Protein AF-A0A2P4QM27-F1 (afdb_monomer)

Organism: Rhizophagus irregularis (strain DAOM 181602 / DAOM 197198 / MUCL 43194) (NCBI:txid747089)

Solvent-accessible surface area (backbone atoms only — not comparable to full-atom values): 6708 Å² total; per-residue (Å²): 132,88,80,79,67,36,23,33,44,17,47,58,97,38,83,65,36,18,45,24,57,44,72,93,75,77,40,43,22,30,28,60,62,58,87,41,42,41,14,22,30,31,76,44,80,74,53,69,57,97,91,38,80,41,71,41,47,26,31,59,61,76,68,46,68,69,77,67,90,89,50,95,62,68,64,28,74,42,57,77,62,75,91,59,88,87,54,74,70,36,51,38,44,80,41,73,62,52,81,90,49,69,78,48,61,40,80,40,78,56,83,131

Nearest PDB structures (foldseek):
  2x2s-assembly2_A  TM=7.454E-01  e=2.458E-03  Sclerotinia sclerotiorum
  2vse-assembly1_A  TM=5.598E-01  e=4.418E-03  Lysinibacillus sphaericus
  2vse-assembly2_B  TM=5.754E-01  e=6.766E-03  Lysinibacillus sphaericus
  3aj6-assembly2_B  TM=6.905E-01  e=8.729E-02  Clostridium botulinum
  4ouj-assembly1_A  TM=6.677E-01  e=1.337E-01  Clostridium botulinum B1 str. Okra

Sequence (112 aa):
MNVGIYFNIVPKGNDKLSLYFENKNSTLKLHSNKDSDNAQWEVKWLGAENGKDRVVLINKGLGMAMKAEELQEASSIVPSDYGGELHDGQDVRLYPYTETYNDLWAFQLVEN

Mean predicted aligned error: 5.59 Å

Foldseek 3Di:
DPPFWKWFKAFVPDPQWGWFQDPVVRFTFTARPCVDLRRIWGWAWPQDDPNHTDIWTARRVPRDTDDDPPAPDDWAWAFPDPPDDGDHGTTIDTDHDDPVRPNGIDIGIDDD

Structure (mmCIF, N/CA/C/O backbone):
data_AF-A0A2P4QM27-F1
#
_entry.id   AF-A0A2P4QM27-F1
#
loop_
_atom_site.group_PDB
_atom_site.id
_atom_site.type_symbol
_atom_site.label_atom_id
_atom_site.label_alt_id
_atom_site.label_comp_id
_atom_site.label_asym_id
_atom_site.label_entity_id
_atom_site.label_seq_id
_atom_site.pdbx_PDB_ins_code
_atom_site.Cartn_x
_atom_site.Cartn_y
_atom_site.Cartn_z
_atom_site.occupancy
_atom_site.B_iso_or_equiv
_atom_site.auth_seq_id
_atom_site.auth_comp_id
_atom_site.auth_asym_id
_atom_site.auth_atom_id
_atom_site.pdbx_PDB_model_num
ATOM 1 N N . MET A 1 1 ? -21.681 -15.058 1.242 1.00 44.56 1 MET A N 1
ATOM 2 C CA . MET A 1 1 ? -20.253 -14.828 0.942 1.00 44.56 1 MET A CA 1
ATOM 3 C C . MET A 1 1 ? -19.942 -13.405 1.353 1.00 44.56 1 MET A C 1
ATOM 5 O O . MET A 1 1 ? -20.730 -12.534 1.012 1.00 44.56 1 MET A O 1
ATOM 9 N N . ASN A 1 2 ? -18.890 -13.180 2.138 1.00 51.03 2 ASN A N 1
ATOM 10 C CA . ASN A 1 2 ? -18.456 -11.826 2.470 1.00 51.03 2 ASN A CA 1
ATOM 11 C C . ASN A 1 2 ? -17.648 -11.328 1.265 1.00 51.03 2 ASN A C 1
ATOM 13 O O . ASN A 1 2 ? -16.589 -11.883 0.983 1.00 51.03 2 ASN A O 1
ATOM 17 N N . VAL A 1 3 ? -18.196 -10.395 0.489 1.00 63.44 3 VAL A N 1
ATOM 18 C CA . VAL A 1 3 ? -17.476 -9.797 -0.642 1.00 63.44 3 VAL A CA 1
ATOM 19 C C . VAL A 1 3 ? -16.572 -8.731 -0.038 1.00 63.44 3 VAL A C 1
ATOM 21 O O . VAL A 1 3 ? -17.046 -7.658 0.326 1.00 63.44 3 VAL A O 1
ATOM 24 N N . GLY A 1 4 ? -15.300 -9.068 0.177 1.00 76.12 4 GLY A N 1
ATOM 25 C CA . GLY A 1 4 ? -14.311 -8.097 0.638 1.00 76.12 4 GLY A CA 1
ATOM 26 C C . GLY A 1 4 ? -14.180 -6.965 -0.381 1.00 76.12 4 GLY A C 1
ATOM 27 O O . GLY A 1 4 ? -14.146 -7.220 -1.585 1.00 76.12 4 GLY A O 1
ATOM 28 N N . ILE A 1 5 ? -14.145 -5.722 0.099 1.00 89.56 5 ILE A N 1
ATOM 29 C CA . ILE A 1 5 ? -13.831 -4.556 -0.731 1.00 89.56 5 ILE A CA 1
ATOM 30 C C . ILE A 1 5 ? -12.314 -4.388 -0.695 1.00 89.56 5 ILE A C 1
ATOM 32 O O . ILE A 1 5 ? -11.740 -4.172 0.375 1.00 89.56 5 ILE A O 1
ATOM 36 N N . TYR A 1 6 ? -11.679 -4.499 -1.858 1.00 94.00 6 TYR A N 1
ATOM 37 C CA . TYR A 1 6 ? -10.229 -4.422 -1.994 1.00 94.00 6 TYR A CA 1
ATOM 38 C C . TYR A 1 6 ? -9.813 -3.192 -2.787 1.00 94.00 6 TYR A C 1
ATOM 40 O O . TYR A 1 6 ? -10.523 -2.732 -3.680 1.00 94.00 6 TYR A O 1
ATOM 48 N N . PHE A 1 7 ? -8.629 -2.686 -2.466 1.00 95.25 7 PHE A N 1
ATOM 49 C CA . PHE A 1 7 ? -8.037 -1.533 -3.119 1.00 95.25 7 PHE A CA 1
ATOM 50 C C . PHE A 1 7 ? -6.604 -1.830 -3.545 1.00 95.25 7 PHE A C 1
ATOM 52 O O . PHE A 1 7 ? -5.842 -2.446 -2.797 1.00 95.25 7 PHE A O 1
ATOM 59 N N . ASN A 1 8 ? -6.201 -1.307 -4.699 1.00 95.69 8 ASN A N 1
ATOM 60 C CA . ASN A 1 8 ? -4.797 -1.008 -4.935 1.00 95.69 8 ASN A CA 1
ATOM 61 C C . ASN A 1 8 ? -4.482 0.353 -4.303 1.00 95.69 8 ASN A C 1
ATOM 63 O O . ASN A 1 8 ? -5.192 1.335 -4.523 1.00 95.69 8 ASN A O 1
ATOM 67 N N . ILE A 1 9 ? -3.400 0.417 -3.531 1.00 94.50 9 ILE A N 1
ATOM 68 C CA . ILE A 1 9 ? -2.907 1.661 -2.931 1.00 94.50 9 ILE A CA 1
ATOM 69 C C . ILE A 1 9 ? -1.755 2.141 -3.807 1.00 94.50 9 ILE A C 1
ATOM 71 O O . ILE A 1 9 ? -0.716 1.488 -3.863 1.00 94.50 9 ILE A O 1
ATOM 75 N N . VAL A 1 10 ? -1.948 3.231 -4.545 1.00 94.06 10 VAL A N 1
ATOM 76 C CA . VAL A 1 10 ? -1.016 3.683 -5.593 1.00 94.06 10 VAL A CA 1
ATOM 77 C C . VAL A 1 10 ? -0.439 5.055 -5.267 1.00 94.06 10 VAL A C 1
ATOM 79 O O . VAL A 1 10 ? -1.149 5.866 -4.666 1.00 94.06 10 VAL A O 1
ATOM 82 N N . PRO A 1 11 ? 0.813 5.362 -5.644 1.00 91.88 11 PRO A N 1
ATOM 83 C CA . PRO A 1 11 ? 1.331 6.715 -5.500 1.00 91.88 11 PRO A CA 1
ATOM 84 C C . PRO A 1 11 ? 0.479 7.713 -6.294 1.00 91.88 11 PRO A C 1
ATOM 86 O O . PRO A 1 11 ? 0.116 7.476 -7.450 1.00 91.88 11 PRO A O 1
ATOM 89 N N . LYS A 1 12 ? 0.146 8.853 -5.689 1.00 89.06 12 LYS A N 1
ATOM 90 C CA . LYS A 1 12 ? -0.667 9.885 -6.334 1.00 89.06 12 LYS A CA 1
ATOM 91 C C . LYS A 1 12 ? 0.050 10.406 -7.583 1.00 89.06 12 LYS A C 1
ATOM 93 O O . LYS A 1 12 ? 1.200 10.828 -7.524 1.00 89.06 12 LYS A O 1
ATOM 98 N N . GLY A 1 13 ? -0.630 10.355 -8.727 1.00 86.94 13 GLY A N 1
ATOM 99 C CA . GLY A 1 13 ? -0.053 10.738 -10.021 1.00 86.94 13 GLY A CA 1
ATOM 100 C C . GLY A 1 13 ? 0.806 9.662 -10.699 1.00 86.94 13 GLY A C 1
ATOM 101 O O . GLY A 1 13 ? 1.263 9.892 -11.815 1.00 86.94 13 GLY A O 1
ATOM 102 N N . ASN A 1 14 ? 0.992 8.488 -10.085 1.00 88.56 14 ASN A N 1
ATOM 103 C CA . ASN A 1 14 ? 1.624 7.334 -10.722 1.00 88.56 14 ASN A CA 1
ATOM 104 C C . ASN A 1 14 ? 0.809 6.065 -10.450 1.00 88.56 14 ASN A C 1
ATOM 106 O O . ASN A 1 14 ? 1.057 5.311 -9.513 1.00 88.56 14 ASN A O 1
ATOM 110 N N . ASP A 1 15 ? -0.156 5.815 -11.326 1.00 91.00 15 ASP A N 1
ATOM 111 C CA . ASP A 1 15 ? -0.992 4.623 -11.311 1.00 91.00 15 ASP A CA 1
ATOM 112 C C . ASP A 1 15 ? -0.335 3.423 -12.006 1.00 91.00 15 ASP A C 1
ATOM 114 O O . ASP A 1 15 ? -1.015 2.446 -12.284 1.00 91.00 15 ASP A O 1
ATOM 118 N N . LYS A 1 16 ? 0.964 3.432 -12.302 1.00 93.12 16 LYS A N 1
ATOM 119 C CA . LYS A 1 16 ? 1.632 2.237 -12.847 1.00 93.12 16 LYS A CA 1
ATOM 120 C C . LYS A 1 16 ? 2.188 1.338 -11.757 1.00 93.12 16 LYS A C 1
ATOM 122 O O . LYS A 1 16 ? 2.480 0.180 -12.023 1.00 93.12 16 LYS A O 1
ATOM 127 N N . LEU A 1 17 ? 2.326 1.867 -10.546 1.00 95.06 17 LEU A N 1
ATOM 128 C CA . LEU A 1 17 ? 2.873 1.176 -9.386 1.00 95.06 17 LEU A CA 1
ATOM 129 C C . LEU A 1 17 ? 1.825 1.102 -8.279 1.00 95.06 17 LEU A C 1
ATOM 131 O O . LEU A 1 17 ? 0.930 1.940 -8.184 1.00 95.06 17 LEU A O 1
ATOM 135 N N . SER A 1 18 ? 1.944 0.095 -7.427 1.00 95.62 18 SER A N 1
ATOM 136 C CA . SER A 1 18 ? 1.083 -0.105 -6.266 1.00 95.62 18 SER A CA 1
ATOM 137 C C . SER A 1 18 ? 1.878 -0.611 -5.077 1.00 95.62 18 SER A C 1
ATOM 139 O O . SER A 1 18 ? 2.933 -1.219 -5.239 1.00 95.62 18 SER A O 1
ATOM 141 N N . LEU A 1 19 ? 1.364 -0.366 -3.880 1.00 95.19 19 LEU A N 1
ATOM 142 C CA . LEU A 1 19 ? 1.876 -0.960 -2.662 1.00 95.19 19 LEU A CA 1
ATOM 143 C C . LEU A 1 19 ? 1.709 -2.480 -2.721 1.00 95.19 19 LEU A C 1
ATOM 145 O O . LEU A 1 19 ? 0.599 -2.995 -2.856 1.00 95.19 19 LEU A O 1
ATOM 149 N N . TYR A 1 20 ? 2.818 -3.183 -2.566 1.00 94.44 20 TYR A N 1
ATOM 150 C CA . TYR A 1 20 ? 2.929 -4.622 -2.710 1.00 94.44 20 TYR A CA 1
ATOM 151 C C . TYR A 1 20 ? 3.607 -5.225 -1.485 1.00 94.44 20 TYR A C 1
ATOM 153 O O . TYR A 1 20 ? 4.622 -4.709 -1.011 1.00 94.44 20 TYR A O 1
ATOM 161 N N . PHE A 1 21 ? 3.072 -6.338 -0.990 1.00 93.06 21 PHE A N 1
ATOM 162 C CA . PHE A 1 21 ? 3.707 -7.107 0.074 1.00 93.06 21 PHE A CA 1
ATOM 163 C C . PHE A 1 21 ? 4.594 -8.222 -0.493 1.00 93.06 21 PHE A C 1
ATOM 165 O O . PHE A 1 21 ? 4.115 -9.197 -1.076 1.00 93.06 21 PHE A O 1
ATOM 172 N N . GLU A 1 22 ? 5.907 -8.109 -0.296 1.00 91.12 22 GLU A N 1
ATOM 173 C CA . GLU A 1 22 ? 6.872 -9.136 -0.681 1.00 91.12 22 GLU A CA 1
ATOM 174 C C . GLU A 1 22 ? 7.047 -10.160 0.449 1.00 91.12 22 GLU A C 1
ATOM 176 O O . GLU A 1 22 ? 7.858 -9.993 1.360 1.00 91.12 22 GLU A O 1
ATOM 181 N N . ASN A 1 23 ? 6.314 -11.273 0.344 1.00 84.38 23 ASN A N 1
ATOM 182 C CA . ASN A 1 23 ? 6.283 -12.332 1.361 1.00 84.38 23 ASN A CA 1
ATOM 183 C C . ASN A 1 23 ? 7.672 -12.904 1.707 1.00 84.38 23 ASN A C 1
ATOM 185 O O . ASN A 1 23 ? 7.950 -13.207 2.860 1.00 84.38 23 ASN A O 1
ATOM 189 N N . LYS A 1 24 ? 8.582 -13.018 0.728 1.00 85.25 24 LYS A N 1
ATOM 190 C CA . LYS A 1 24 ? 9.903 -13.639 0.938 1.00 85.25 24 LYS A CA 1
ATOM 191 C C . LYS A 1 24 ? 10.709 -12.968 2.057 1.00 85.25 24 LYS A C 1
ATOM 193 O O . LYS A 1 24 ? 11.424 -13.659 2.775 1.00 85.25 24 LYS A O 1
ATOM 198 N N . ASN A 1 25 ? 10.600 -11.646 2.174 1.00 82.75 25 ASN A N 1
ATOM 199 C CA . ASN A 1 25 ? 11.372 -10.847 3.124 1.00 82.75 25 ASN A CA 1
ATOM 200 C C . ASN A 1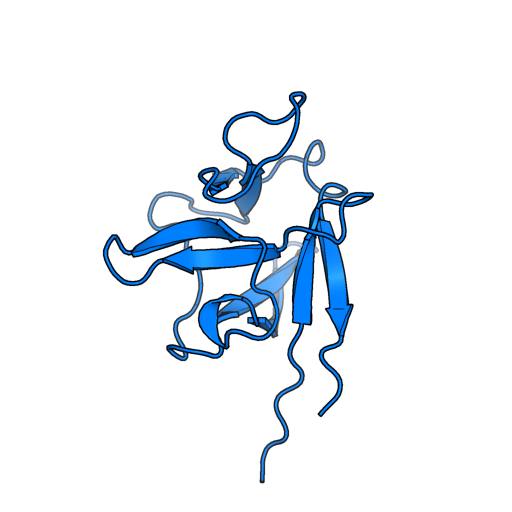 25 ? 10.479 -10.111 4.133 1.00 82.75 25 ASN A C 1
ATOM 202 O O . ASN A 1 25 ? 10.991 -9.344 4.943 1.00 82.75 25 ASN A O 1
ATOM 206 N N . SER A 1 26 ? 9.159 -10.317 4.070 1.00 85.19 26 SER A N 1
ATOM 207 C CA . SER A 1 26 ? 8.164 -9.559 4.835 1.00 85.19 26 SER A CA 1
ATOM 208 C C . SER A 1 26 ? 8.318 -8.040 4.679 1.00 85.19 26 SER A C 1
ATOM 210 O O . SER A 1 26 ? 8.223 -7.293 5.651 1.00 85.19 26 SER A O 1
ATOM 212 N N . THR A 1 27 ? 8.579 -7.575 3.454 1.00 88.44 27 THR A N 1
ATOM 213 C CA . THR A 1 27 ? 8.807 -6.155 3.144 1.00 88.44 27 THR A CA 1
ATOM 214 C C . THR A 1 27 ? 7.674 -5.560 2.316 1.00 88.44 27 THR A C 1
ATOM 216 O O . THR A 1 27 ? 6.961 -6.259 1.592 1.00 88.44 27 THR A O 1
ATOM 219 N N . LEU A 1 28 ? 7.508 -4.240 2.414 1.00 91.31 28 LEU A N 1
ATOM 220 C CA . LEU A 1 28 ? 6.629 -3.474 1.536 1.00 91.31 28 LEU A CA 1
ATOM 221 C C . LEU A 1 28 ? 7.443 -2.889 0.390 1.00 91.31 28 LEU A C 1
ATOM 223 O O . LEU A 1 28 ? 8.538 -2.368 0.603 1.00 91.31 28 LEU A O 1
ATOM 227 N N . LYS A 1 29 ? 6.887 -2.955 -0.816 1.00 93.69 29 LYS A N 1
ATOM 228 C CA . LYS A 1 29 ? 7.504 -2.428 -2.031 1.00 93.69 29 LYS A CA 1
ATOM 229 C C . LYS A 1 29 ? 6.488 -1.722 -2.912 1.00 93.69 29 LYS A C 1
ATOM 231 O O . LYS A 1 29 ? 5.285 -1.921 -2.764 1.00 93.69 29 LYS A O 1
ATOM 236 N N . LEU A 1 30 ? 6.975 -0.929 -3.855 1.00 94.94 30 LEU A N 1
ATOM 237 C CA . LEU A 1 30 ? 6.218 -0.572 -5.043 1.00 94.94 30 LEU A CA 1
ATOM 238 C C . LEU A 1 30 ? 6.333 -1.698 -6.061 1.00 94.94 30 LEU A C 1
ATOM 240 O O . LEU A 1 30 ? 7.435 -2.167 -6.336 1.00 94.94 30 LEU A O 1
ATOM 244 N N . HIS A 1 31 ? 5.203 -2.120 -6.622 1.00 95.38 31 HIS A N 1
ATOM 245 C CA . HIS A 1 31 ? 5.187 -3.090 -7.704 1.00 95.38 31 HIS A CA 1
ATOM 246 C C . HIS A 1 31 ? 4.204 -2.716 -8.816 1.00 95.38 31 HIS A C 1
ATOM 248 O O . HIS A 1 31 ? 3.092 -2.246 -8.561 1.00 95.38 31 HIS A O 1
ATOM 254 N N . SER A 1 32 ? 4.614 -2.969 -10.055 1.00 95.38 32 SER A N 1
ATOM 255 C CA . SER A 1 32 ? 3.818 -2.840 -11.278 1.00 95.38 32 SER A CA 1
ATOM 256 C C . SER A 1 32 ? 2.652 -3.835 -11.411 1.00 95.38 32 SER A C 1
ATOM 258 O O . SER A 1 32 ? 1.663 -3.539 -12.080 1.00 95.38 32 SER A O 1
ATOM 260 N N . ASN A 1 33 ? 2.722 -5.005 -10.766 1.00 93.06 33 ASN A N 1
ATOM 261 C CA . ASN A 1 33 ? 1.698 -6.044 -10.878 1.00 93.06 33 ASN A CA 1
ATOM 262 C C . ASN A 1 33 ? 0.547 -5.836 -9.878 1.00 93.06 33 ASN A C 1
ATOM 264 O O . ASN A 1 33 ? 0.554 -6.393 -8.779 1.00 93.06 33 ASN A O 1
ATOM 268 N N . LYS A 1 34 ? -0.450 -5.047 -10.282 1.00 91.12 34 LYS A N 1
ATOM 269 C CA . LYS A 1 34 ? -1.624 -4.696 -9.464 1.00 91.12 34 LYS A CA 1
ATOM 270 C C . LYS A 1 34 ? -2.672 -5.798 -9.313 1.00 91.12 34 LYS A C 1
ATOM 272 O O . LYS A 1 34 ? -3.447 -5.775 -8.354 1.00 91.12 34 LYS A O 1
ATOM 277 N N . ASP A 1 35 ? -2.693 -6.745 -10.244 1.00 91.75 35 ASP A N 1
ATOM 278 C CA . ASP A 1 35 ? -3.673 -7.837 -10.258 1.00 91.75 35 ASP A CA 1
ATOM 279 C C . ASP A 1 35 ? -3.312 -8.942 -9.258 1.00 91.75 35 ASP A C 1
ATOM 281 O O . ASP A 1 35 ? -4.124 -9.811 -8.950 1.00 91.75 35 ASP A O 1
ATOM 285 N N . SER A 1 36 ? -2.090 -8.908 -8.723 1.00 93.69 36 SER A N 1
ATOM 286 C CA . SER A 1 36 ? -1.664 -9.801 -7.655 1.00 93.69 36 SER A CA 1
ATOM 287 C C . SER A 1 36 ? -2.436 -9.530 -6.366 1.00 93.69 36 SER A C 1
ATOM 289 O O . SER A 1 36 ? -2.519 -8.391 -5.910 1.00 93.69 36 SER A O 1
ATOM 291 N N . ASP A 1 37 ? -2.885 -10.588 -5.690 1.00 94.50 37 ASP A N 1
ATOM 292 C CA . ASP A 1 37 ? -3.487 -10.473 -4.358 1.00 94.50 37 ASP A CA 1
ATOM 293 C C . ASP A 1 37 ? -2.529 -9.829 -3.334 1.00 94.50 37 ASP A C 1
ATOM 295 O O . ASP A 1 37 ? -2.963 -9.212 -2.363 1.00 94.50 37 ASP A O 1
ATOM 299 N N . ASN A 1 38 ? -1.214 -9.893 -3.563 1.00 94.62 38 ASN A N 1
ATOM 300 C CA . ASN A 1 38 ? -0.224 -9.223 -2.714 1.00 94.62 38 ASN A CA 1
ATOM 301 C C . ASN A 1 38 ? -0.191 -7.692 -2.904 1.00 94.62 38 ASN A C 1
ATOM 303 O O . ASN A 1 38 ? 0.391 -7.000 -2.068 1.00 94.62 38 ASN A O 1
ATOM 307 N N . ALA A 1 39 ? -0.798 -7.169 -3.973 1.00 95.19 39 ALA A N 1
ATOM 308 C CA . ALA A 1 39 ? -0.936 -5.740 -4.273 1.00 95.19 39 ALA A CA 1
ATOM 309 C C . ALA A 1 39 ? -2.295 -5.155 -3.841 1.00 95.19 39 ALA A C 1
ATOM 311 O O . ALA A 1 39 ? -2.556 -3.962 -4.035 1.00 95.19 39 ALA A O 1
ATOM 312 N N . GLN A 1 40 ? -3.181 -6.000 -3.309 1.00 95.19 40 GLN A N 1
ATOM 313 C CA . GLN A 1 40 ? -4.563 -5.66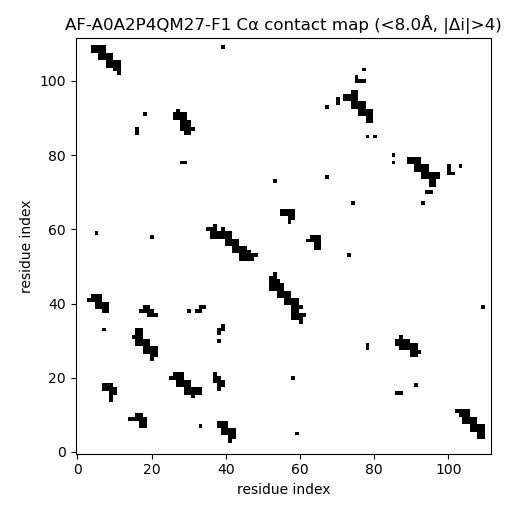0 -2.998 1.00 95.19 40 GLN A CA 1
ATOM 314 C C . GLN A 1 40 ? -4.787 -5.678 -1.490 1.00 95.19 40 GLN A C 1
ATOM 316 O O . GLN A 1 40 ? -4.354 -6.590 -0.780 1.00 95.19 40 GLN A O 1
ATOM 321 N N . TRP A 1 41 ? -5.470 -4.649 -1.001 1.00 94.50 41 TRP A N 1
ATOM 322 C CA . TRP A 1 41 ? -5.582 -4.364 0.421 1.00 94.50 41 TRP A CA 1
ATOM 323 C C . TRP A 1 41 ? -7.031 -4.100 0.799 1.00 94.50 41 TRP A C 1
ATOM 325 O O . TRP A 1 41 ? -7.710 -3.287 0.175 1.00 94.50 41 TRP A O 1
ATOM 335 N N . GLU A 1 42 ? -7.500 -4.775 1.838 1.00 94.25 42 GLU A N 1
ATOM 336 C CA . GLU A 1 42 ? -8.732 -4.412 2.527 1.00 94.25 42 GLU A CA 1
ATOM 337 C C . GLU A 1 42 ? -8.420 -3.296 3.532 1.00 94.25 42 GLU A C 1
ATOM 339 O O . GLU A 1 42 ? -7.427 -3.358 4.263 1.00 94.25 42 GLU A O 1
ATOM 344 N N . VAL A 1 43 ? -9.279 -2.278 3.581 1.00 89.94 43 VAL A N 1
ATOM 345 C CA . VAL A 1 43 ? -9.210 -1.200 4.573 1.00 89.94 43 VAL A CA 1
ATOM 346 C C . VAL A 1 43 ? -10.307 -1.428 5.601 1.00 89.94 43 VAL A C 1
ATOM 348 O O . VAL A 1 43 ? -11.491 -1.300 5.291 1.00 89.94 43 VAL A O 1
ATOM 351 N N . LYS A 1 44 ? -9.926 -1.742 6.840 1.00 88.62 44 LYS A N 1
ATOM 352 C CA . LYS A 1 44 ? -10.879 -1.965 7.930 1.00 88.62 44 LYS A CA 1
ATOM 353 C C . LYS A 1 44 ? -10.808 -0.836 8.948 1.00 88.62 44 LYS A C 1
ATOM 355 O O . LYS A 1 44 ? -9.757 -0.584 9.534 1.00 88.62 44 LYS A O 1
ATOM 360 N N . TRP A 1 45 ? -11.939 -0.175 9.180 1.00 85.56 45 TRP A N 1
ATOM 361 C CA . TRP A 1 45 ? -12.070 0.849 10.216 1.00 85.56 45 TRP A CA 1
ATOM 362 C C . TRP A 1 45 ? -12.089 0.212 11.608 1.00 85.56 45 TRP A C 1
ATOM 364 O O . TRP A 1 45 ? -12.761 -0.795 11.838 1.00 85.56 45 TRP A O 1
ATOM 374 N N . LEU A 1 46 ? -11.329 0.800 12.529 1.00 84.56 46 LEU A N 1
ATOM 375 C CA . LEU A 1 46 ? -11.186 0.350 13.914 1.00 84.56 46 LEU A CA 1
ATOM 376 C C . LEU A 1 46 ? -11.871 1.291 14.916 1.00 84.56 46 LEU A C 1
ATOM 378 O O . LEU A 1 46 ? -11.837 1.020 16.114 1.00 84.56 46 LEU A O 1
ATOM 382 N N . GLY A 1 47 ? -12.489 2.376 14.445 1.00 83.31 47 GLY A N 1
ATOM 383 C CA . GLY A 1 47 ? -13.026 3.443 15.288 1.00 83.31 47 GLY A CA 1
ATOM 384 C C . GLY A 1 47 ? -12.131 4.681 15.303 1.00 83.31 47 GLY A C 1
ATOM 385 O O . GLY A 1 47 ? -11.116 4.743 14.610 1.00 83.31 47 GLY A O 1
ATOM 386 N N . ALA A 1 48 ? -12.506 5.661 16.122 1.00 83.50 48 ALA A N 1
ATOM 387 C CA . ALA A 1 48 ? -11.729 6.874 16.342 1.00 83.50 48 ALA A CA 1
ATOM 388 C C . ALA A 1 48 ? -11.075 6.855 17.730 1.00 83.50 48 ALA A C 1
ATOM 390 O O . ALA A 1 48 ? -11.707 6.490 18.720 1.00 83.50 48 ALA A O 1
ATOM 391 N N . GLU A 1 49 ? -9.823 7.296 17.812 1.00 76.56 49 GLU A N 1
ATOM 392 C CA . GLU A 1 49 ? -9.082 7.458 19.063 1.00 76.56 49 GLU A CA 1
ATOM 393 C C . GLU A 1 49 ? -8.418 8.834 19.068 1.00 76.56 49 GLU A C 1
ATOM 395 O O . GLU A 1 49 ? -7.791 9.232 18.087 1.00 76.56 49 GLU A O 1
ATOM 400 N N . ASN A 1 50 ? -8.593 9.597 20.151 1.00 77.69 50 ASN A N 1
ATOM 401 C CA . ASN A 1 50 ? -8.080 10.970 20.272 1.00 77.69 50 ASN A CA 1
ATOM 402 C C . ASN A 1 50 ? -8.470 11.885 19.090 1.00 77.69 50 ASN A C 1
ATOM 404 O O . ASN A 1 50 ? -7.690 12.730 18.657 1.00 77.69 50 ASN A O 1
ATOM 408 N N . GLY A 1 51 ? -9.681 11.697 18.551 1.00 75.12 51 GLY A N 1
ATOM 409 C CA . GLY A 1 51 ? -10.199 12.475 17.421 1.00 75.12 51 GLY A CA 1
ATOM 410 C C . GLY A 1 51 ? -9.618 12.099 16.054 1.00 75.12 51 GLY A C 1
ATOM 411 O O . GLY A 1 51 ? -9.876 12.809 15.087 1.00 75.12 51 GLY A O 1
ATOM 412 N N . LYS A 1 52 ? -8.852 11.004 15.953 1.00 74.44 52 LYS A N 1
ATOM 413 C CA . LYS A 1 52 ? -8.304 10.486 14.694 1.00 74.44 52 LYS A CA 1
ATOM 414 C C . LYS A 1 52 ? -8.914 9.128 14.367 1.00 74.44 52 LYS A C 1
ATOM 416 O O . LYS A 1 52 ? -8.915 8.233 15.214 1.00 74.44 52 LYS A O 1
ATOM 421 N N . ASP A 1 53 ? -9.400 8.964 13.139 1.00 81.31 53 ASP A N 1
ATOM 422 C CA . ASP A 1 53 ? -9.840 7.660 12.647 1.00 81.31 53 ASP A CA 1
ATOM 423 C C . ASP A 1 53 ? -8.662 6.695 12.554 1.00 81.31 53 ASP A C 1
ATOM 425 O O . ASP A 1 53 ? -7.590 7.022 12.040 1.00 81.31 53 ASP A O 1
ATOM 429 N N . ARG A 1 54 ? -8.874 5.478 13.048 1.00 79.50 54 ARG A N 1
ATOM 430 C CA . ARG A 1 54 ? -7.914 4.388 12.955 1.00 79.50 54 ARG A CA 1
ATOM 431 C C . ARG A 1 54 ? -8.402 3.386 11.928 1.00 79.50 54 ARG A C 1
ATOM 433 O O . ARG A 1 54 ? -9.534 2.906 11.980 1.00 79.50 54 ARG A O 1
ATOM 440 N N . VAL A 1 55 ? -7.511 3.038 11.014 1.00 83.31 55 VAL A N 1
ATOM 441 C CA . VAL A 1 55 ? -7.729 1.995 10.014 1.00 83.31 55 VAL A CA 1
ATOM 442 C C . VAL A 1 55 ? -6.609 0.972 10.095 1.00 83.31 55 VAL A C 1
ATOM 444 O O . VAL A 1 55 ? -5.497 1.284 10.522 1.00 83.31 55 VAL A O 1
ATOM 447 N N . VAL A 1 56 ? -6.901 -0.252 9.674 1.00 86.88 56 VAL A N 1
ATOM 448 C CA . VAL A 1 56 ? -5.895 -1.280 9.417 1.00 86.88 56 VAL A CA 1
ATOM 449 C C . VAL A 1 56 ? -5.967 -1.701 7.959 1.00 86.88 56 VAL A C 1
ATOM 451 O O . VAL A 1 56 ? -7.055 -1.878 7.409 1.00 86.88 56 VAL A O 1
ATOM 454 N N . LEU A 1 57 ? -4.795 -1.845 7.346 1.00 90.00 57 LEU A N 1
ATOM 455 C CA . LEU A 1 57 ? -4.643 -2.401 6.010 1.00 90.00 57 LEU A CA 1
ATOM 456 C C . LEU A 1 57 ? -4.383 -3.898 6.139 1.00 90.00 57 LEU A C 1
ATOM 458 O O . LEU A 1 57 ? -3.438 -4.300 6.819 1.00 90.00 57 LEU A O 1
ATOM 462 N N . ILE A 1 58 ? -5.215 -4.715 5.502 1.00 92.19 58 ILE A N 1
ATOM 463 C CA . ILE A 1 58 ? -5.103 -6.174 5.509 1.00 92.19 58 ILE A CA 1
ATOM 464 C C . ILE A 1 58 ? -4.777 -6.623 4.088 1.00 92.19 58 ILE A C 1
ATOM 466 O O . ILE A 1 58 ? -5.516 -6.321 3.154 1.00 92.19 58 ILE A O 1
ATOM 470 N N . ASN A 1 59 ? -3.657 -7.319 3.909 1.00 93.12 59 ASN A N 1
ATOM 471 C CA . ASN A 1 59 ? -3.248 -7.814 2.599 1.00 93.12 59 ASN A CA 1
ATOM 472 C C . ASN A 1 59 ? -4.176 -8.945 2.133 1.00 93.12 59 ASN A C 1
ATOM 474 O O . ASN A 1 59 ? -4.410 -9.882 2.895 1.00 93.12 59 ASN A O 1
ATOM 478 N N . LYS A 1 60 ? -4.664 -8.901 0.889 1.00 92.56 60 LYS A N 1
ATOM 479 C CA . LYS A 1 60 ? -5.560 -9.932 0.345 1.00 92.56 60 LYS A CA 1
ATOM 480 C C . LYS A 1 60 ? -4.866 -11.288 0.205 1.00 92.56 60 LYS A C 1
ATOM 482 O O . LYS A 1 60 ? -5.452 -12.298 0.581 1.00 92.56 60 LYS A O 1
ATOM 487 N N . GLY A 1 61 ? -3.625 -11.310 -0.285 1.00 88.44 61 GLY A N 1
ATOM 488 C CA . GLY A 1 61 ? -2.888 -12.550 -0.555 1.00 88.44 61 GLY A CA 1
ATOM 489 C C . GLY A 1 61 ? -2.598 -13.390 0.689 1.00 88.44 61 GLY A C 1
ATOM 490 O O . GLY A 1 61 ? -2.597 -14.617 0.616 1.00 88.44 61 GLY A O 1
ATOM 491 N N . LEU A 1 62 ? -2.380 -12.744 1.840 1.00 85.00 62 LEU A N 1
ATOM 492 C CA . LEU A 1 62 ? -2.006 -13.427 3.087 1.00 85.00 62 LEU A CA 1
ATOM 493 C C . LEU A 1 62 ? -3.014 -13.269 4.232 1.00 85.00 62 LEU A C 1
ATOM 495 O O . LEU A 1 62 ? -2.887 -13.949 5.248 1.00 85.00 62 LEU A O 1
ATOM 499 N N . GLY A 1 63 ? -3.978 -12.352 4.127 1.00 85.81 63 GLY A N 1
ATOM 500 C CA . GLY A 1 63 ? -4.874 -11.992 5.232 1.00 85.81 63 GLY A CA 1
ATOM 501 C C . GLY A 1 63 ? -4.159 -11.332 6.419 1.00 85.81 63 GLY A C 1
ATOM 502 O O . GLY A 1 63 ? -4.710 -11.271 7.519 1.00 85.81 63 GLY 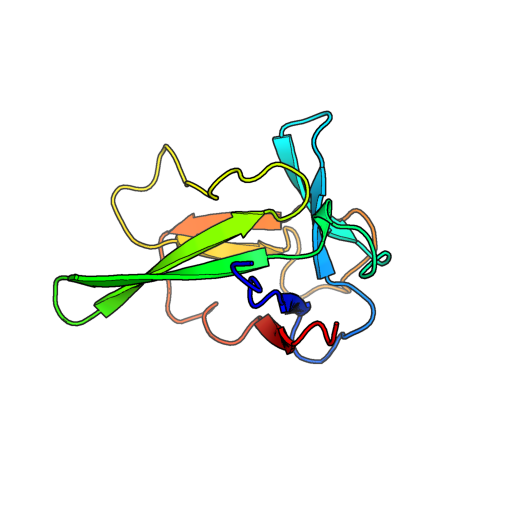A O 1
ATOM 503 N N . MET A 1 64 ? -2.922 -10.865 6.229 1.00 83.69 64 MET A N 1
ATOM 504 C CA . MET A 1 64 ? -2.101 -10.279 7.288 1.00 83.69 64 MET A CA 1
ATOM 505 C C . MET A 1 64 ? -2.307 -8.769 7.376 1.00 83.69 64 MET A C 1
ATOM 507 O O . MET A 1 64 ? -2.310 -8.065 6.366 1.00 83.69 64 MET A O 1
ATOM 511 N N . ALA A 1 65 ? -2.451 -8.276 8.604 1.00 86.00 65 ALA A N 1
ATOM 512 C CA . ALA A 1 65 ? -2.540 -6.854 8.891 1.00 86.00 65 ALA A CA 1
ATOM 513 C C . ALA A 1 65 ? -1.156 -6.197 8.864 1.00 86.00 65 ALA A C 1
ATOM 515 O O . ALA A 1 65 ? -0.205 -6.698 9.467 1.00 86.00 65 ALA A O 1
ATOM 516 N N . MET A 1 66 ? -1.064 -5.034 8.228 1.00 81.88 66 MET A N 1
ATOM 517 C CA . MET A 1 66 ? 0.104 -4.172 8.328 1.00 81.88 66 MET A CA 1
ATOM 518 C C . MET A 1 66 ? 0.196 -3.582 9.739 1.00 81.88 66 MET A C 1
ATOM 520 O O . MET A 1 66 ? -0.751 -2.956 10.220 1.00 81.88 66 MET A O 1
ATOM 524 N N . LYS A 1 67 ? 1.348 -3.756 10.393 1.00 73.81 67 LYS A N 1
ATOM 525 C CA . LYS A 1 67 ? 1.638 -3.186 11.711 1.00 73.81 67 LYS A CA 1
ATOM 526 C C . LYS A 1 67 ? 3.061 -2.636 11.735 1.00 73.81 67 LYS A C 1
ATOM 528 O O . LYS A 1 67 ? 3.987 -3.313 11.305 1.00 73.81 67 LYS A O 1
ATOM 533 N N . ALA A 1 68 ? 3.233 -1.434 12.272 1.00 65.38 68 ALA A N 1
ATOM 534 C CA . ALA A 1 68 ? 4.544 -0.939 12.663 1.00 65.38 68 ALA A CA 1
ATOM 535 C C . ALA A 1 68 ? 4.814 -1.383 14.108 1.00 65.38 68 ALA A C 1
ATOM 537 O O . ALA A 1 68 ? 4.110 -0.962 15.022 1.00 65.38 68 ALA A O 1
ATOM 538 N N . GLU A 1 69 ? 5.774 -2.284 14.321 1.00 59.22 69 GLU A N 1
ATOM 539 C CA . GLU A 1 69 ? 6.039 -2.850 15.655 1.00 59.22 69 GLU A CA 1
ATOM 540 C C . GLU A 1 69 ? 6.717 -1.858 16.611 1.00 59.22 69 GLU A C 1
ATOM 542 O O . GLU A 1 69 ? 6.485 -1.920 17.816 1.00 59.22 69 GLU A O 1
ATOM 547 N N . GLU A 1 70 ? 7.493 -0.909 16.082 1.00 58.62 70 GLU A N 1
ATOM 548 C CA . GLU A 1 70 ? 8.249 0.073 16.876 1.00 58.62 70 GLU A CA 1
ATOM 549 C C . GLU A 1 70 ? 7.536 1.427 17.034 1.00 58.62 70 GLU A C 1
ATOM 551 O O . GLU A 1 70 ? 8.004 2.298 17.769 1.00 58.62 70 GLU A O 1
ATOM 556 N N . LEU A 1 71 ? 6.397 1.628 16.363 1.00 58.84 71 LEU A N 1
ATOM 557 C CA . LEU A 1 71 ? 5.656 2.888 16.400 1.00 58.84 71 LEU A CA 1
ATOM 558 C C . LEU A 1 71 ? 4.471 2.760 17.364 1.00 58.84 71 LEU A C 1
ATOM 560 O O . LEU A 1 71 ? 3.578 1.941 17.165 1.00 58.84 71 LEU A O 1
ATOM 564 N N . GLN A 1 72 ? 4.464 3.577 18.422 1.00 58.22 72 GLN A N 1
ATOM 565 C CA . GLN A 1 72 ? 3.395 3.588 19.435 1.00 58.22 72 GLN A CA 1
ATOM 566 C C . GLN A 1 72 ? 2.078 4.209 18.918 1.00 58.22 72 GLN A C 1
ATOM 568 O O . GLN A 1 72 ? 1.041 4.063 19.560 1.00 58.22 72 GLN A O 1
ATOM 573 N N . GLU A 1 73 ? 2.103 4.870 17.754 1.00 65.12 73 GLU A N 1
ATOM 574 C CA . GLU A 1 73 ? 0.990 5.643 17.186 1.00 65.12 73 GLU A CA 1
ATOM 575 C C . GLU A 1 73 ? 0.749 5.331 15.691 1.00 65.12 73 GLU A C 1
ATOM 577 O O . GLU A 1 73 ? 1.325 4.402 15.122 1.00 65.12 73 GLU A O 1
ATOM 582 N N . ALA A 1 74 ? -0.122 6.115 15.040 1.00 68.94 74 ALA A N 1
ATOM 583 C CA . ALA A 1 74 ? -0.348 6.075 13.596 1.00 68.94 74 ALA A CA 1
ATOM 584 C C . ALA A 1 74 ? 0.967 6.191 12.798 1.00 68.94 74 ALA A C 1
ATOM 586 O O . ALA A 1 74 ? 1.934 6.820 13.235 1.00 68.94 74 ALA A O 1
ATOM 587 N N . SER A 1 75 ? 0.996 5.589 11.608 1.00 74.62 75 SER A N 1
ATOM 588 C CA . SER A 1 75 ? 2.185 5.539 10.751 1.00 74.62 75 SER A CA 1
ATOM 589 C C . SER A 1 75 ? 1.890 6.074 9.353 1.00 74.62 75 SER A C 1
ATOM 591 O O . SER A 1 75 ? 0.809 5.843 8.814 1.00 74.62 75 SER A O 1
ATOM 593 N N . SER A 1 76 ? 2.871 6.748 8.761 1.00 80.94 76 SER A N 1
ATOM 594 C CA . SER A 1 76 ? 2.856 7.166 7.358 1.00 80.94 76 SER A CA 1
ATOM 595 C C . SER A 1 76 ? 3.520 6.096 6.494 1.00 80.94 76 SER A C 1
ATOM 597 O O . SER A 1 76 ? 4.584 5.591 6.854 1.00 80.94 76 SER A O 1
ATOM 599 N N . ILE A 1 77 ? 2.931 5.783 5.340 1.00 82.75 77 ILE A N 1
ATOM 600 C CA . ILE A 1 77 ? 3.534 4.911 4.324 1.00 82.75 77 ILE A CA 1
ATOM 601 C C . ILE A 1 77 ? 4.355 5.799 3.388 1.00 82.75 77 ILE A C 1
ATOM 603 O O . ILE A 1 77 ? 3.805 6.721 2.790 1.00 82.75 77 ILE A O 1
ATOM 607 N N . VAL A 1 78 ? 5.658 5.552 3.258 1.00 83.38 78 VAL A N 1
ATOM 608 C CA . VAL A 1 78 ? 6.553 6.426 2.483 1.00 83.38 78 VAL A CA 1
ATOM 609 C C . VAL A 1 78 ? 7.480 5.583 1.600 1.00 83.38 78 VAL A C 1
ATOM 611 O O . VAL A 1 78 ? 8.123 4.661 2.114 1.00 83.38 78 VAL A O 1
ATOM 614 N N . PRO A 1 79 ? 7.576 5.860 0.284 1.00 82.12 79 PRO A N 1
ATOM 615 C CA . PRO A 1 79 ? 8.615 5.274 -0.562 1.00 82.12 79 PRO A CA 1
ATOM 616 C C . PRO A 1 79 ? 10.012 5.657 -0.055 1.00 82.12 79 PRO A C 1
ATOM 618 O O . PRO A 1 79 ? 10.218 6.771 0.421 1.00 82.12 79 PRO A O 1
ATOM 621 N N . SER A 1 80 ? 10.986 4.754 -0.162 1.00 81.88 80 SER A N 1
ATOM 622 C CA . SER A 1 80 ? 12.338 4.961 0.382 1.00 81.88 80 SER A CA 1
ATOM 623 C C . SER A 1 80 ? 13.098 6.154 -0.212 1.00 81.88 80 SER A C 1
ATOM 6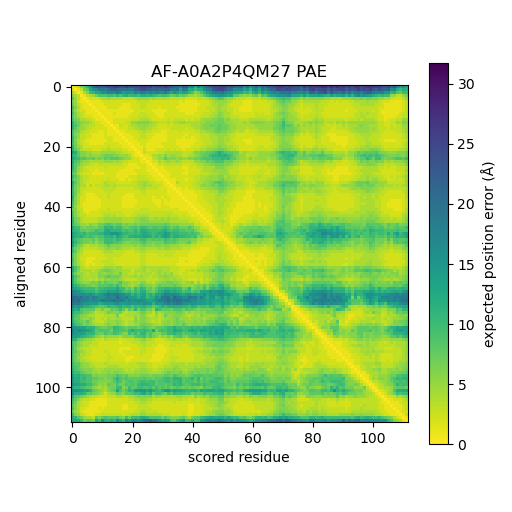25 O O . SER A 1 80 ? 13.965 6.700 0.464 1.00 81.88 80 SER A O 1
ATOM 627 N N . ASP A 1 81 ? 12.755 6.573 -1.433 1.00 78.38 81 ASP 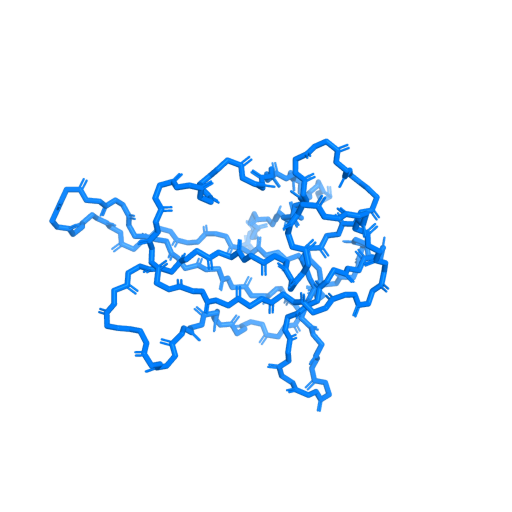A N 1
ATOM 628 C CA . ASP A 1 81 ? 13.323 7.735 -2.131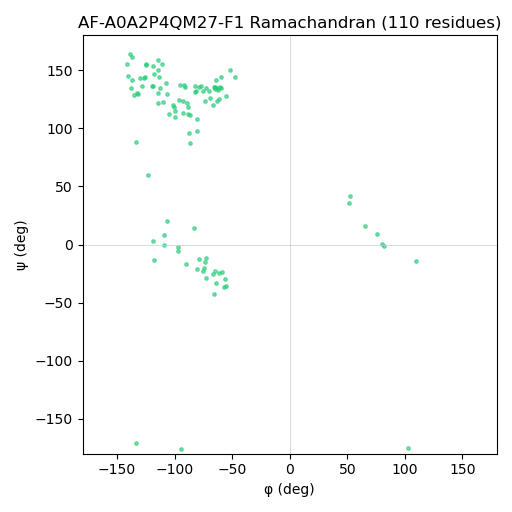 1.00 78.38 81 ASP A CA 1
ATOM 629 C C . ASP A 1 81 ? 12.205 8.714 -2.515 1.00 78.38 81 ASP A C 1
ATOM 631 O O . ASP A 1 81 ? 11.897 8.961 -3.684 1.00 78.38 81 ASP A O 1
ATOM 635 N N . TYR A 1 82 ? 11.491 9.193 -1.497 1.00 70.06 82 TYR A N 1
ATOM 636 C CA . TYR A 1 82 ? 10.424 10.164 -1.688 1.00 70.06 82 TYR A CA 1
ATOM 637 C C . TYR A 1 82 ? 10.987 11.509 -2.185 1.00 70.06 82 TYR A C 1
ATOM 639 O O . TYR A 1 82 ? 11.793 12.142 -1.504 1.00 70.06 82 TYR A O 1
ATOM 647 N N . GLY A 1 83 ? 10.535 11.949 -3.365 1.00 72.81 83 GLY A N 1
ATOM 648 C CA . GLY A 1 83 ? 11.033 13.138 -4.075 1.00 72.81 83 GLY A CA 1
ATOM 649 C C . GLY A 1 83 ? 11.833 12.814 -5.344 1.00 72.81 83 GLY A C 1
ATOM 650 O O . GLY A 1 83 ? 12.035 13.705 -6.170 1.00 72.81 83 GLY A O 1
ATOM 651 N N . GLY A 1 84 ? 12.237 11.551 -5.515 1.00 82.25 84 GLY A N 1
ATOM 652 C CA . GLY A 1 84 ? 12.824 11.008 -6.739 1.00 82.25 84 GLY A CA 1
ATOM 653 C C . GLY A 1 84 ? 11.801 10.335 -7.662 1.00 82.25 84 GLY A C 1
ATOM 654 O O . GLY A 1 84 ? 10.593 10.333 -7.410 1.00 82.25 84 GLY A O 1
ATOM 655 N N . GLU A 1 85 ? 12.292 9.749 -8.755 1.00 88.00 85 GLU A N 1
ATOM 656 C CA . GLU A 1 85 ? 11.471 8.944 -9.664 1.00 88.00 85 GLU A CA 1
ATOM 657 C C . GLU A 1 85 ? 11.138 7.582 -9.031 1.00 88.00 85 GLU A C 1
ATOM 659 O O . GLU A 1 85 ? 12.021 6.806 -8.652 1.00 88.00 85 GLU A O 1
ATOM 664 N N . LEU A 1 86 ? 9.842 7.284 -8.930 1.00 91.81 86 LEU A N 1
ATOM 665 C CA . LEU A 1 86 ? 9.356 6.023 -8.372 1.00 91.81 86 LEU A CA 1
ATOM 666 C C . LEU A 1 86 ? 9.513 4.884 -9.380 1.00 91.81 86 LEU A C 1
ATOM 668 O O . LEU A 1 86 ? 9.148 5.029 -10.548 1.00 91.81 86 LEU A O 1
ATOM 672 N N . HIS A 1 87 ? 9.983 3.730 -8.914 1.00 92.94 87 HIS A N 1
ATOM 673 C CA . HIS A 1 87 ? 10.282 2.582 -9.769 1.00 92.94 87 HIS A CA 1
ATOM 674 C C . HIS A 1 87 ? 9.808 1.251 -9.172 1.00 92.94 87 HIS A C 1
ATOM 676 O O . HIS A 1 87 ? 9.527 1.124 -7.980 1.00 92.94 87 HIS A O 1
ATOM 682 N N . ASP A 1 88 ? 9.696 0.249 -10.042 1.00 94.81 88 ASP A N 1
ATOM 683 C CA . ASP A 1 88 ? 9.286 -1.109 -9.686 1.00 94.81 88 ASP A CA 1
ATOM 684 C C . ASP A 1 88 ? 10.315 -1.769 -8.754 1.00 94.81 88 ASP A C 1
ATOM 686 O O . ASP A 1 88 ? 11.523 -1.671 -8.973 1.00 94.81 88 ASP A O 1
ATOM 690 N N . GLY A 1 89 ? 9.842 -2.433 -7.701 1.00 93.25 89 GLY A N 1
ATOM 691 C CA . GLY A 1 89 ? 10.674 -3.068 -6.679 1.00 93.25 89 GLY A CA 1
ATOM 692 C C . GLY A 1 89 ? 11.228 -2.125 -5.604 1.00 93.25 89 GLY A C 1
ATOM 693 O O . GLY A 1 89 ? 11.923 -2.605 -4.707 1.00 93.25 89 GLY A O 1
ATOM 694 N N . GLN A 1 90 ? 10.922 -0.825 -5.659 1.00 93.62 90 GLN A N 1
ATOM 695 C CA . GLN A 1 90 ? 11.376 0.154 -4.670 1.00 93.62 90 GLN A CA 1
ATOM 696 C C . GLN A 1 90 ? 10.817 -0.155 -3.278 1.00 93.62 90 GLN A C 1
ATOM 698 O O . GLN A 1 90 ? 9.619 -0.387 -3.128 1.00 93.62 90 GLN A O 1
ATOM 703 N N . ASP A 1 91 ? 11.661 -0.097 -2.249 1.00 93.00 91 ASP A N 1
ATOM 704 C CA . ASP A 1 91 ? 11.227 -0.301 -0.865 1.00 93.00 91 ASP A CA 1
ATOM 705 C C . ASP A 1 91 ? 10.250 0.785 -0.392 1.00 93.00 91 ASP A C 1
ATOM 707 O O . ASP A 1 91 ? 10.423 1.978 -0.654 1.00 93.00 91 ASP A O 1
ATOM 711 N N . VAL A 1 92 ? 9.260 0.368 0.392 1.00 91.00 92 VAL A N 1
ATOM 712 C CA . VAL A 1 92 ? 8.316 1.237 1.094 1.00 91.00 92 VAL A CA 1
ATOM 713 C C . VAL A 1 92 ? 8.462 1.003 2.592 1.00 91.00 92 VAL A C 1
ATOM 715 O O . VAL A 1 92 ? 8.582 -0.130 3.056 1.00 91.00 92 VAL A O 1
ATOM 718 N N . ARG A 1 93 ? 8.470 2.086 3.369 1.00 86.69 93 ARG A N 1
ATOM 719 C CA . ARG A 1 93 ? 8.695 2.046 4.816 1.00 86.69 93 ARG A CA 1
ATOM 720 C C . ARG A 1 93 ? 7.557 2.715 5.569 1.00 86.69 93 ARG A C 1
ATOM 722 O O . ARG A 1 93 ? 6.868 3.587 5.042 1.00 86.69 93 ARG A O 1
ATOM 729 N N . LEU A 1 94 ? 7.397 2.299 6.820 1.00 83.00 94 LEU A N 1
ATOM 730 C CA . LEU A 1 94 ? 6.497 2.930 7.775 1.00 83.00 94 LEU A CA 1
ATOM 731 C C . LEU A 1 94 ? 7.301 3.900 8.636 1.00 83.00 94 LEU A C 1
ATOM 733 O O . LEU A 1 94 ? 8.287 3.510 9.258 1.00 83.00 94 LEU A O 1
ATOM 737 N N . TYR A 1 95 ? 6.878 5.157 8.662 1.00 79.25 95 TYR A N 1
ATOM 738 C CA . TYR A 1 95 ? 7.451 6.201 9.509 1.00 79.25 95 TYR A CA 1
ATOM 739 C C . TYR A 1 95 ? 6.419 6.672 10.535 1.00 79.25 95 TYR A C 1
ATOM 741 O O . TYR A 1 95 ? 5.220 6.501 10.296 1.00 79.25 95 TYR A O 1
ATOM 749 N N . PRO A 1 96 ? 6.840 7.294 11.654 1.00 78.62 96 PRO A N 1
ATOM 750 C CA . PRO A 1 96 ? 5.914 8.011 12.524 1.00 78.62 96 PRO A CA 1
ATOM 751 C C . PRO A 1 96 ? 4.993 8.932 11.714 1.00 78.62 96 PRO A C 1
ATOM 753 O O . PRO A 1 96 ? 5.405 9.502 10.697 1.00 78.62 96 PRO A O 1
ATOM 756 N N . TYR A 1 97 ? 3.738 9.056 12.142 1.00 75.56 97 TYR A N 1
ATOM 757 C CA . TYR A 1 97 ? 2.769 9.921 11.476 1.00 75.56 97 TYR A CA 1
ATOM 758 C C . TYR A 1 97 ? 3.281 11.364 11.358 1.00 75.56 97 TYR A C 1
ATOM 760 O O . TYR A 1 97 ? 3.648 11.987 12.356 1.00 75.56 97 TYR A O 1
ATOM 768 N N . THR A 1 98 ? 3.248 11.913 10.142 1.00 73.38 98 THR A N 1
ATOM 769 C CA . THR A 1 98 ? 3.449 13.341 9.878 1.00 73.38 98 THR A CA 1
ATOM 770 C C . THR A 1 98 ? 2.473 13.790 8.795 1.00 73.38 98 THR A C 1
ATOM 772 O O . THR A 1 98 ? 2.183 13.048 7.858 1.00 73.38 98 THR A O 1
ATOM 775 N N . GLU A 1 99 ? 1.972 15.023 8.887 1.00 71.81 99 GLU A N 1
ATOM 776 C CA . GLU A 1 99 ? 1.018 15.545 7.894 1.00 71.81 99 GLU A CA 1
ATOM 777 C C . GLU A 1 99 ? 1.626 15.680 6.492 1.00 71.81 99 GLU A C 1
ATOM 779 O O . GLU A 1 99 ? 0.911 15.625 5.494 1.00 71.81 99 GLU A O 1
ATOM 784 N N . THR A 1 100 ? 2.955 15.776 6.411 1.00 74.12 100 THR A N 1
ATOM 785 C CA . THR A 1 100 ? 3.729 15.886 5.171 1.00 74.12 100 THR A CA 1
ATOM 786 C C . THR A 1 100 ? 3.472 14.736 4.194 1.00 74.12 100 THR A C 1
ATOM 788 O O . THR A 1 100 ? 3.578 14.932 2.986 1.00 74.12 100 THR A O 1
ATOM 791 N N . TYR A 1 101 ? 3.139 13.542 4.695 1.00 73.94 101 TYR A N 1
ATOM 792 C CA . TYR A 1 101 ? 3.028 12.325 3.884 1.00 73.94 101 TYR A CA 1
ATOM 793 C C . TYR A 1 101 ? 1.585 11.832 3.696 1.00 73.94 101 TYR A C 1
ATOM 795 O O . TYR A 1 101 ? 1.361 10.749 3.153 1.00 73.94 101 TYR A O 1
ATOM 803 N N . ASN A 1 102 ? 0.590 12.615 4.113 1.00 67.31 102 ASN A N 1
ATOM 804 C CA .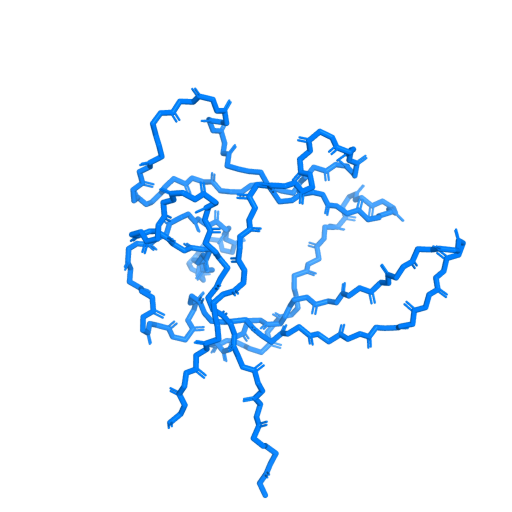 ASN A 1 102 ? -0.808 12.185 4.070 1.00 67.31 102 ASN A CA 1
ATOM 805 C C . ASN A 1 102 ? -1.421 12.186 2.661 1.00 67.31 102 ASN A C 1
ATOM 807 O O . ASN A 1 102 ? -2.412 11.498 2.442 1.00 67.31 102 ASN A O 1
ATOM 811 N N . ASP A 1 103 ? -0.843 12.924 1.707 1.00 74.00 103 ASP A N 1
ATOM 812 C CA . ASP A 1 103 ? -1.382 13.058 0.341 1.00 74.00 103 ASP A CA 1
ATOM 813 C C . ASP A 1 103 ? -0.566 12.286 -0.716 1.00 74.00 103 ASP A C 1
ATOM 815 O O . ASP A 1 103 ? -0.621 12.579 -1.910 1.00 74.00 103 ASP A O 1
ATOM 819 N N . LEU A 1 104 ? 0.224 11.295 -0.282 1.00 84.38 104 LEU A N 1
ATOM 820 C CA . LEU A 1 104 ? 1.101 10.531 -1.180 1.00 84.38 104 LEU A CA 1
ATOM 821 C C . LEU A 1 104 ? 0.386 9.433 -1.959 1.00 84.38 104 LEU A C 1
ATOM 823 O O . LEU A 1 104 ? 0.906 8.982 -2.978 1.00 84.38 104 LEU A O 1
ATOM 827 N N . TRP A 1 105 ? -0.773 8.983 -1.484 1.00 89.69 105 TRP A N 1
ATOM 828 C CA . TRP A 1 105 ? -1.400 7.758 -1.964 1.00 89.69 105 TRP A CA 1
ATOM 829 C C . TRP A 1 105 ? -2.841 7.993 -2.395 1.00 89.69 105 TRP A C 1
ATOM 831 O O . TRP A 1 105 ? -3.585 8.747 -1.772 1.00 89.69 105 TRP A O 1
ATOM 841 N N . ALA A 1 106 ? -3.243 7.296 -3.449 1.00 91.62 106 ALA A N 1
ATOM 842 C CA . ALA A 1 106 ? -4.623 7.168 -3.879 1.00 91.62 106 ALA A CA 1
ATOM 843 C C . ALA A 1 106 ? -5.085 5.715 -3.707 1.00 91.62 106 ALA A C 1
ATOM 845 O O . ALA A 1 106 ? -4.319 4.774 -3.922 1.00 91.62 106 ALA A O 1
ATOM 846 N N . PHE A 1 107 ? -6.354 5.539 -3.343 1.00 93.06 107 PHE A N 1
ATOM 847 C CA . PHE A 1 107 ? -6.995 4.232 -3.224 1.00 93.06 107 PHE A CA 1
ATOM 848 C C . PHE A 1 107 ? -7.817 3.980 -4.486 1.00 93.06 107 PHE A C 1
ATOM 850 O O . PHE A 1 107 ? -8.782 4.693 -4.756 1.00 93.06 107 PHE A O 1
ATOM 857 N N . GLN A 1 108 ? -7.421 2.981 -5.268 1.00 94.50 108 GLN A N 1
ATOM 858 C CA . GLN A 1 108 ? -8.139 2.547 -6.463 1.00 94.50 108 GLN A CA 1
ATOM 859 C C . GLN A 1 108 ? -8.935 1.293 -6.122 1.00 94.50 108 GLN A C 1
ATOM 861 O O . GLN A 1 108 ? -8.353 0.303 -5.686 1.00 94.50 108 GLN A O 1
ATOM 866 N N . LEU A 1 109 ? -10.258 1.349 -6.279 1.00 94.12 109 LEU A N 1
ATOM 867 C CA . LEU A 1 109 ? -11.135 0.204 -6.041 1.00 94.12 109 LEU A CA 1
ATOM 868 C C . LEU A 1 109 ? -10.792 -0.928 -7.019 1.00 94.12 109 LEU A C 1
ATOM 870 O O . LEU A 1 109 ? -10.670 -0.686 -8.218 1.00 94.12 109 LEU A O 1
ATOM 874 N N . VAL A 1 110 ? -10.664 -2.149 -6.503 1.00 92.88 110 VAL A N 1
ATOM 875 C CA . VAL A 1 110 ? -10.570 -3.361 -7.320 1.00 92.88 110 VAL A CA 1
ATOM 876 C C . VAL A 1 110 ? -11.993 -3.829 -7.606 1.00 92.88 110 VAL A C 1
ATOM 878 O O . VAL A 1 110 ? -12.716 -4.226 -6.689 1.00 92.88 110 VAL A O 1
ATOM 881 N N . GLU A 1 111 ? -12.415 -3.740 -8.863 1.00 82.94 111 GLU A N 1
ATOM 882 C CA . GLU A 1 111 ? -13.709 -4.267 -9.303 1.00 82.94 111 GLU A CA 1
ATOM 883 C C . GLU A 1 111 ? -13.627 -5.800 -9.411 1.00 82.94 111 GLU A C 1
ATOM 885 O O . GLU A 1 111 ? -12.655 -6.333 -9.950 1.00 82.94 111 GLU A O 1
ATOM 890 N N . ASN A 1 112 ? -14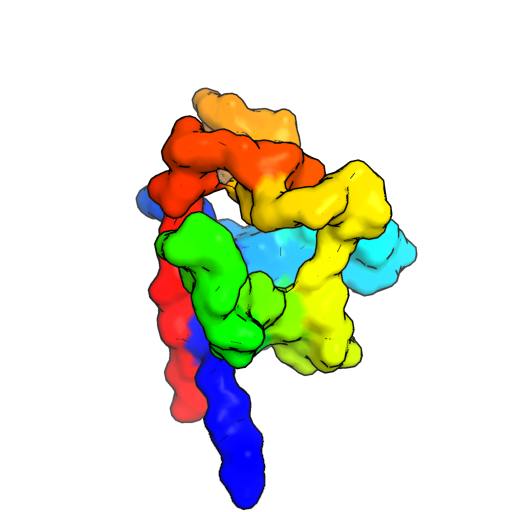.616 -6.500 -8.843 1.00 63.44 112 ASN A N 1
ATOM 891 C 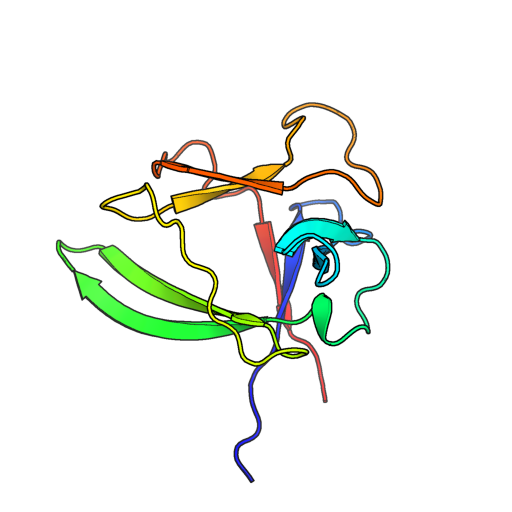CA . ASN A 1 112 ? -14.736 -7.965 -8.903 1.00 63.44 112 ASN A CA 1
ATOM 892 C C . ASN A 1 112 ? -15.423 -8.429 -10.188 1.00 63.44 112 ASN A C 1
ATOM 894 O O . ASN A 1 112 ? -16.374 -7.738 -10.621 1.00 63.44 112 ASN A O 1
#

Secondary structure (DSSP, 8-state):
-----EEEEEETT-TT-EEEEETTTTEEEEES-TTSGGGEEEEEEEEEETTEEEEEEEETTT-PBP--SS-SS-EEEEETTBTB---TT-EEEEEE--GGGTTSEEEEE---

Radius of gyration: 13.68 Å; Cα contacts (8 Å, |Δi|>4): 221; chains: 1; bounding box: 34×31×33 Å

pLDDT: mean 84.17, std 10.89, range [44.56, 95.69]

InterPro domains:
  IPR035992 Ricin B-like lectins [SSF50370] (6-110)